Protein AF-A0A6G4W6E7-F1 (afdb_monomer)

Mean predicted aligned error: 15.55 Å

Sequence (142 aa):
MSTGSALPKTAASAEPASAKPSLLWTICAVIGVFALIGQFTGNDKKAAPSASVSVLDQAAAVFQGSYTREQIKRALDEVMALHGVPRIESEYDRWTNVLVAMRQDGGGTEMEILRCIKAMGTTAPFPTSAGLCATGRKVSVR

Organism: NCBI:txid475069

pLDDT: mean 76.6, std 20.45, range [40.12, 98.12]

Structure (mmCIF, N/CA/C/O backbone):
data_AF-A0A6G4W6E7-F1
#
_entry.id   AF-A0A6G4W6E7-F1
#
loop_
_atom_site.group_PDB
_atom_site.id
_atom_site.type_symbol
_atom_site.label_atom_id
_atom_site.label_alt_id
_atom_site.label_comp_id
_atom_site.label_asym_id
_atom_site.label_entity_id
_atom_site.label_seq_id
_atom_site.pdbx_PDB_ins_code
_atom_site.Cartn_x
_atom_site.Cartn_y
_atom_site.Cartn_z
_atom_site.occupancy
_atom_site.B_iso_or_equiv
_atom_site.auth_seq_id
_atom_site.auth_comp_id
_atom_site.auth_asym_id
_atom_site.auth_atom_id
_atom_site.pdbx_PDB_model_num
ATOM 1 N N . MET A 1 1 ? 45.844 -18.424 27.840 1.00 50.25 1 MET A N 1
ATOM 2 C CA . MET A 1 1 ? 44.846 -19.427 28.270 1.00 50.25 1 MET A CA 1
ATOM 3 C C . MET A 1 1 ? 43.720 -19.381 27.256 1.00 50.25 1 MET A C 1
ATOM 5 O O . MET A 1 1 ? 43.085 -18.348 27.124 1.00 50.25 1 MET A O 1
ATOM 9 N N . SER A 1 2 ? 43.619 -20.424 26.434 1.00 47.09 2 SER A N 1
ATOM 10 C CA . SER A 1 2 ? 42.799 -20.472 25.222 1.00 47.09 2 SER A CA 1
ATOM 11 C C . SER A 1 2 ? 41.623 -21.407 25.481 1.00 47.09 2 SER A C 1
ATOM 13 O O . SER A 1 2 ? 41.839 -22.594 25.715 1.00 47.09 2 SER A O 1
ATOM 15 N N . THR A 1 3 ? 40.399 -20.887 25.505 1.00 61.94 3 THR A N 1
ATOM 16 C CA . THR A 1 3 ? 39.181 -21.698 25.630 1.00 61.94 3 THR A CA 1
ATOM 17 C C . THR A 1 3 ? 38.521 -21.806 24.264 1.00 61.94 3 THR A C 1
ATOM 19 O O . THR A 1 3 ? 37.854 -20.880 23.805 1.00 61.94 3 THR A O 1
ATOM 22 N N . GLY A 1 4 ? 38.753 -22.942 23.604 1.00 54.69 4 GLY A N 1
ATOM 23 C CA . GLY A 1 4 ? 38.061 -23.342 22.385 1.00 54.69 4 GLY A CA 1
ATOM 24 C C . GLY A 1 4 ? 36.613 -23.722 22.684 1.00 54.69 4 GLY A C 1
ATOM 25 O O . GLY A 1 4 ? 36.351 -24.516 23.584 1.00 54.69 4 GLY A O 1
ATOM 26 N N . SER A 1 5 ? 35.678 -23.155 21.924 1.00 65.62 5 SER A N 1
ATOM 27 C CA . SER A 1 5 ? 34.275 -23.571 21.927 1.00 65.62 5 SER A CA 1
ATOM 28 C C . SER A 1 5 ? 34.019 -24.482 20.734 1.00 65.62 5 SER A C 1
ATOM 30 O O . SER A 1 5 ? 34.291 -24.127 19.588 1.00 65.62 5 SER A O 1
ATOM 32 N N . ALA A 1 6 ? 33.550 -25.685 21.047 1.00 59.06 6 ALA A N 1
ATOM 33 C CA . ALA A 1 6 ? 33.267 -26.762 20.118 1.00 59.06 6 ALA A CA 1
ATOM 34 C C . ALA A 1 6 ? 32.022 -26.467 19.263 1.00 59.06 6 ALA A C 1
ATOM 36 O O . ALA A 1 6 ? 30.972 -26.081 19.773 1.00 59.06 6 ALA A O 1
ATOM 37 N N . LEU A 1 7 ? 32.151 -26.703 17.958 1.00 60.75 7 LEU A N 1
ATOM 38 C CA . LEU A 1 7 ? 31.055 -26.780 16.993 1.00 60.75 7 LEU A CA 1
ATOM 39 C C . LEU A 1 7 ? 30.226 -28.059 17.218 1.00 60.75 7 LEU A C 1
ATOM 41 O O . LEU A 1 7 ? 30.813 -29.145 17.237 1.00 60.75 7 LEU A O 1
ATOM 45 N N . PRO A 1 8 ? 28.885 -27.992 17.294 1.00 68.00 8 PRO A N 1
ATOM 46 C CA . PRO A 1 8 ? 28.053 -29.175 17.136 1.00 68.00 8 PRO A CA 1
ATOM 47 C C . PRO A 1 8 ? 27.930 -29.574 15.657 1.00 68.00 8 PRO A C 1
ATOM 49 O O . PRO A 1 8 ? 27.637 -28.775 14.768 1.00 68.00 8 PRO A O 1
ATOM 52 N N . LYS A 1 9 ? 28.182 -30.862 15.437 1.00 60.00 9 LYS A N 1
ATOM 53 C CA . LYS A 1 9 ? 28.196 -31.611 14.183 1.00 60.00 9 LYS A CA 1
ATOM 54 C C . LYS A 1 9 ? 26.780 -32.131 13.870 1.00 60.00 9 LYS A C 1
ATOM 56 O O . LYS A 1 9 ? 26.192 -32.788 14.716 1.00 60.00 9 LYS A O 1
ATOM 61 N N . THR A 1 10 ? 26.298 -31.857 12.653 1.00 53.91 10 THR A N 1
ATOM 62 C CA . THR A 1 10 ? 25.279 -32.585 11.849 1.00 53.91 10 THR A CA 1
ATOM 63 C C . THR A 1 10 ? 23.990 -33.112 12.499 1.00 53.91 10 THR A C 1
ATOM 65 O O . THR A 1 10 ? 24.027 -34.047 13.292 1.00 53.91 10 THR A O 1
ATOM 68 N N . ALA A 1 11 ? 22.852 -32.732 11.912 1.00 54.91 11 ALA A N 1
ATOM 69 C CA . ALA A 1 11 ? 21.799 -33.692 11.575 1.00 54.91 11 ALA A CA 1
ATOM 70 C C . ALA A 1 11 ? 21.139 -33.284 10.249 1.00 54.91 11 ALA A C 1
ATOM 72 O O . ALA A 1 11 ? 20.469 -32.260 10.151 1.00 54.91 11 ALA A O 1
ATOM 73 N N . ALA A 1 12 ? 21.418 -34.081 9.221 1.00 53.41 12 ALA A N 1
ATOM 74 C CA . ALA A 1 12 ? 20.701 -34.117 7.958 1.00 53.41 12 ALA A CA 1
ATOM 75 C C . ALA A 1 12 ? 19.434 -34.986 8.095 1.00 53.41 12 ALA A C 1
ATOM 77 O O . ALA A 1 12 ? 19.316 -35.761 9.042 1.00 53.41 12 ALA A O 1
ATOM 78 N N . SER A 1 13 ? 18.576 -34.907 7.077 1.00 47.47 13 SER A N 1
ATOM 79 C CA . SER A 1 13 ? 17.432 -35.783 6.772 1.00 47.47 13 SER A CA 1
ATOM 80 C C . SER A 1 13 ? 16.123 -35.561 7.526 1.00 47.47 13 SER A C 1
ATOM 82 O O . SER A 1 13 ? 15.943 -36.018 8.649 1.00 47.47 13 SER A O 1
ATOM 84 N N . ALA A 1 14 ? 15.147 -35.026 6.787 1.00 49.59 14 ALA A N 1
ATOM 85 C CA . ALA A 1 14 ? 13.872 -35.712 6.567 1.00 49.59 14 ALA A CA 1
ATOM 86 C C . ALA A 1 14 ? 13.188 -35.140 5.309 1.00 49.59 14 ALA A C 1
ATOM 88 O O . ALA A 1 14 ? 12.451 -34.161 5.374 1.00 49.59 14 ALA A O 1
ATOM 89 N N . GLU A 1 15 ? 13.447 -35.758 4.156 1.00 51.97 15 GLU A N 1
ATOM 90 C CA . GLU A 1 15 ? 12.536 -35.729 3.006 1.00 51.97 15 GLU A CA 1
ATOM 91 C C . GLU A 1 15 ? 11.330 -36.631 3.322 1.00 51.97 15 GLU A C 1
ATOM 93 O O . GLU A 1 15 ? 11.529 -37.818 3.600 1.00 51.97 15 GLU A O 1
ATOM 98 N N . PRO A 1 16 ? 10.079 -36.144 3.263 1.00 60.00 16 PRO A N 1
ATOM 99 C CA . PRO A 1 16 ? 8.930 -37.021 3.130 1.00 60.00 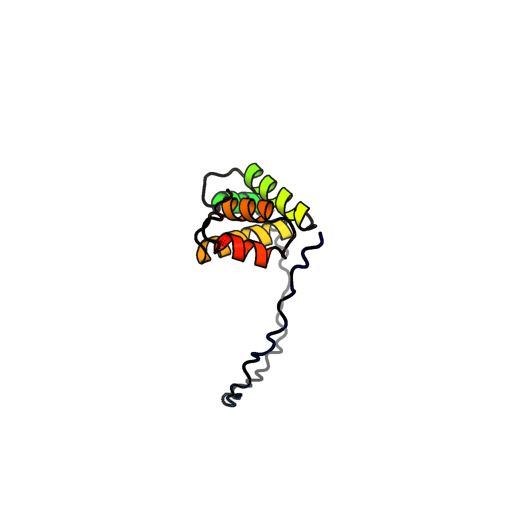16 PRO A CA 1
ATOM 100 C C . PRO A 1 16 ? 8.758 -37.412 1.659 1.00 60.00 16 PRO A C 1
ATOM 102 O O . PRO A 1 16 ? 8.300 -36.639 0.818 1.00 60.00 16 PRO A O 1
ATOM 105 N N . ALA A 1 17 ? 9.129 -38.655 1.373 1.00 51.91 17 ALA A N 1
ATOM 106 C CA . ALA A 1 17 ? 8.796 -39.347 0.147 1.00 51.91 17 ALA A CA 1
ATOM 107 C C . ALA A 1 17 ? 7.273 -39.534 -0.002 1.00 51.91 17 ALA A C 1
ATOM 109 O O . ALA A 1 17 ? 6.591 -39.962 0.924 1.00 51.91 17 ALA A O 1
ATOM 110 N N . SER A 1 18 ? 6.805 -39.344 -1.236 1.00 56.38 18 SER A N 1
ATOM 111 C CA . SER A 1 18 ? 5.844 -40.229 -1.905 1.00 56.38 18 SER A CA 1
ATOM 112 C C . SER A 1 18 ? 4.445 -40.380 -1.283 1.00 56.38 18 SER A C 1
ATOM 114 O O . SER A 1 18 ? 4.180 -41.268 -0.474 1.00 56.38 18 SER A O 1
ATOM 116 N N . ALA A 1 19 ? 3.491 -39.609 -1.811 1.00 47.31 19 ALA A N 1
ATOM 117 C CA . ALA A 1 19 ? 2.087 -40.008 -1.851 1.00 47.31 19 ALA A CA 1
ATOM 118 C C . ALA A 1 19 ? 1.579 -39.943 -3.301 1.00 47.31 19 ALA A C 1
ATOM 120 O O . ALA A 1 19 ? 1.875 -39.022 -4.056 1.00 47.31 19 ALA A O 1
ATOM 121 N N . LYS A 1 20 ? 0.890 -41.014 -3.683 1.00 51.47 20 LYS A N 1
ATOM 122 C CA . LYS A 1 20 ? 0.649 -41.513 -5.040 1.00 51.47 20 LYS A CA 1
ATOM 123 C C . LYS A 1 20 ? -0.234 -40.602 -5.916 1.00 51.47 20 LYS A C 1
ATOM 125 O O . LYS A 1 20 ? -1.132 -39.947 -5.393 1.00 51.47 20 LYS A O 1
ATOM 130 N N . PRO A 1 21 ? -0.063 -40.652 -7.252 1.00 49.59 21 PRO A N 1
ATOM 131 C CA . PRO A 1 21 ? -0.956 -40.012 -8.212 1.00 49.59 21 PRO A CA 1
ATOM 132 C C . PRO A 1 21 ? -2.268 -40.803 -8.341 1.00 49.59 21 PRO A C 1
ATOM 134 O O . PRO A 1 21 ? -2.282 -41.926 -8.846 1.00 49.59 21 PRO A O 1
ATOM 137 N N . SER A 1 22 ? -3.382 -40.217 -7.898 1.00 49.16 22 SER A N 1
ATOM 138 C CA . SER A 1 22 ? -4.723 -40.744 -8.174 1.00 49.16 22 SER A CA 1
ATOM 139 C C . SER A 1 22 ? -5.172 -40.312 -9.565 1.00 49.16 22 SER A C 1
ATOM 141 O O . SER A 1 22 ? -5.681 -39.219 -9.792 1.00 49.16 22 SER A O 1
ATOM 143 N N . LEU A 1 23 ? -4.929 -41.227 -10.491 1.00 54.06 23 LEU A N 1
ATOM 144 C CA . LEU A 1 23 ? -5.427 -41.304 -11.852 1.00 54.06 23 LEU A CA 1
ATOM 145 C C . LEU A 1 23 ? -6.923 -41.653 -11.795 1.00 54.06 23 LEU A C 1
ATOM 147 O O . LEU A 1 23 ? -7.266 -42.813 -11.609 1.00 54.06 23 LEU A O 1
ATOM 151 N N . LEU A 1 24 ? -7.809 -40.663 -11.888 1.00 52.00 24 LEU A N 1
ATOM 152 C CA . LEU A 1 24 ? -9.231 -40.829 -12.219 1.00 52.00 24 LEU A CA 1
ATOM 153 C C . LEU A 1 24 ? -9.799 -39.433 -12.515 1.00 52.00 24 LEU A C 1
ATOM 155 O O . LEU A 1 24 ? -9.530 -38.502 -11.765 1.00 52.00 24 LEU A O 1
ATOM 159 N N . TRP A 1 25 ? -10.606 -39.324 -13.574 1.00 40.81 25 TRP A N 1
ATOM 160 C CA . TRP A 1 25 ? -11.250 -38.110 -14.117 1.00 40.81 25 TRP A CA 1
ATOM 161 C C . TRP A 1 25 ? -10.482 -37.350 -15.211 1.00 40.81 25 TRP A C 1
ATOM 163 O O . TRP A 1 25 ? -10.553 -36.135 -15.353 1.00 40.81 25 TRP A O 1
ATOM 173 N N . THR A 1 26 ? -9.871 -38.111 -16.118 1.00 54.19 26 THR A N 1
ATOM 174 C CA . THR A 1 26 ? -10.133 -37.887 -17.546 1.00 54.19 26 THR A CA 1
ATOM 175 C C . THR A 1 26 ? -11.632 -38.098 -17.784 1.00 54.19 26 THR A C 1
ATOM 177 O O . THR A 1 26 ? -12.078 -39.220 -17.597 1.00 54.19 26 THR A O 1
ATOM 180 N N . ILE A 1 27 ? -12.395 -37.050 -18.122 1.00 52.44 27 ILE A N 1
ATOM 181 C CA . ILE A 1 27 ? -13.616 -37.030 -18.963 1.00 52.44 27 ILE A CA 1
ATOM 182 C C . ILE A 1 27 ? -14.083 -35.560 -19.062 1.00 52.44 27 ILE A C 1
ATOM 184 O O . ILE A 1 27 ? -14.015 -34.817 -18.089 1.00 52.44 27 ILE A O 1
ATOM 188 N N . CYS A 1 28 ? -14.567 -35.187 -20.252 1.00 40.12 28 CYS A N 1
ATOM 189 C CA . CYS A 1 28 ? -15.027 -33.863 -20.708 1.00 40.12 28 CYS A CA 1
ATOM 190 C C . CYS A 1 28 ? -13.979 -32.988 -21.411 1.00 40.12 28 CYS A C 1
ATOM 192 O O . CYS A 1 28 ? -13.919 -31.772 -21.250 1.00 40.12 28 CYS A O 1
ATOM 194 N N . ALA A 1 29 ? -13.268 -33.611 -22.352 1.00 47.84 29 ALA A N 1
ATOM 195 C CA . ALA A 1 29 ? -13.166 -32.996 -23.667 1.00 47.84 29 ALA A CA 1
ATOM 196 C C . ALA A 1 29 ? -14.591 -32.778 -24.221 1.00 47.84 29 ALA A C 1
ATOM 198 O O . ALA A 1 29 ? -15.240 -33.725 -24.660 1.00 47.84 29 ALA A O 1
ATOM 199 N N . VAL A 1 30 ? -15.081 -31.538 -24.189 1.00 49.59 30 VAL A N 1
ATOM 200 C CA . VAL A 1 30 ? -16.113 -31.064 -25.119 1.00 49.59 30 VAL A CA 1
ATOM 201 C C . VAL A 1 30 ? -15.443 -30.026 -26.000 1.00 49.59 30 VAL A C 1
ATOM 203 O O . VAL A 1 30 ? -15.405 -28.832 -25.717 1.00 49.59 30 VAL A O 1
ATOM 206 N N . ILE A 1 31 ? -14.858 -30.543 -27.074 1.00 53.22 31 ILE A N 1
ATOM 207 C CA . ILE A 1 31 ? -14.545 -29.792 -28.280 1.00 53.22 31 ILE A CA 1
ATOM 208 C C . ILE A 1 31 ? -15.904 -29.402 -28.870 1.00 53.22 31 ILE A C 1
ATOM 210 O O . ILE A 1 31 ? -16.570 -30.205 -29.517 1.00 53.22 31 ILE A O 1
ATOM 214 N N . GLY A 1 32 ? -16.345 -28.187 -28.555 1.00 42.19 32 GLY A N 1
ATOM 215 C CA . GLY A 1 32 ? -17.549 -27.562 -29.082 1.00 42.19 32 GLY A CA 1
ATOM 216 C C . GLY A 1 32 ? -17.164 -26.335 -29.892 1.00 42.19 32 GLY A C 1
ATOM 217 O O . GLY A 1 32 ? -16.929 -25.263 -29.348 1.00 42.19 32 GLY A O 1
ATOM 218 N N . VAL A 1 33 ? -17.073 -26.535 -31.200 1.00 53.88 33 VAL A N 1
ATOM 219 C CA . VAL A 1 33 ? -16.976 -25.526 -32.253 1.00 53.88 33 VAL A CA 1
ATOM 220 C C . VAL A 1 33 ? -17.922 -24.347 -31.982 1.00 53.88 33 VAL A C 1
ATOM 222 O O . VAL A 1 33 ? -19.131 -24.487 -32.108 1.00 53.88 33 VAL A O 1
ATOM 225 N N . PHE A 1 34 ? -17.373 -23.168 -31.686 1.00 43.06 34 PHE A N 1
ATOM 226 C CA . PHE A 1 34 ? -18.027 -21.888 -31.979 1.00 43.06 34 PHE A CA 1
ATOM 227 C C . PHE A 1 34 ? -17.013 -20.934 -32.617 1.00 43.06 34 PHE A C 1
ATOM 229 O O . PHE A 1 34 ? -16.684 -19.861 -32.122 1.00 43.06 34 PHE A O 1
ATOM 236 N N . ALA A 1 35 ? -16.515 -21.358 -33.778 1.00 53.09 35 ALA A N 1
ATOM 237 C CA . ALA A 1 35 ? -16.219 -20.417 -34.840 1.00 53.09 35 ALA A CA 1
ATOM 238 C C . ALA A 1 35 ? -17.560 -19.841 -35.324 1.00 53.09 35 ALA A C 1
ATOM 240 O O . ALA A 1 35 ? -18.201 -20.403 -36.208 1.00 53.09 35 ALA A O 1
ATOM 241 N N . LEU A 1 36 ? -18.000 -18.733 -34.727 1.00 50.25 36 LEU A N 1
ATOM 242 C CA . LEU A 1 36 ? -18.940 -17.830 -35.378 1.00 50.25 36 LEU A CA 1
ATOM 243 C C . LEU A 1 36 ? -18.461 -16.393 -35.188 1.00 50.25 36 LEU A C 1
ATOM 245 O O . LEU A 1 36 ? -18.588 -15.775 -34.135 1.00 50.25 36 LEU A O 1
ATOM 249 N N . ILE A 1 37 ? -17.873 -15.907 -36.270 1.00 59.91 37 ILE A N 1
ATOM 250 C CA . ILE A 1 37 ? -17.622 -14.512 -36.596 1.00 59.91 37 ILE A CA 1
ATOM 251 C C . ILE A 1 37 ? -18.937 -13.743 -36.406 1.00 59.91 37 ILE A C 1
ATOM 253 O O . ILE A 1 37 ? -19.918 -14.014 -37.094 1.00 59.91 37 ILE A O 1
ATOM 257 N N . 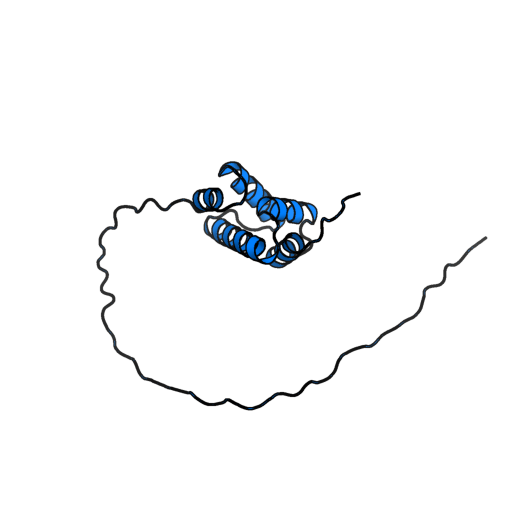GLY A 1 38 ? -18.964 -12.803 -35.461 1.00 45.28 38 GLY A N 1
ATOM 258 C CA . GLY A 1 38 ? -20.179 -12.072 -35.107 1.00 45.28 38 GLY A CA 1
ATOM 259 C C . GLY A 1 38 ? -19.893 -10.722 -34.459 1.00 45.28 38 GLY A C 1
ATOM 260 O O . GLY A 1 38 ? -20.112 -10.551 -33.271 1.00 45.28 38 GLY A O 1
ATOM 261 N N . GLN A 1 39 ? -19.398 -9.780 -35.266 1.00 55.28 39 GLN A N 1
ATOM 262 C CA . GLN A 1 39 ? -19.630 -8.333 -35.138 1.00 55.28 39 GLN A CA 1
ATOM 263 C C . GLN A 1 39 ? -19.354 -7.681 -33.768 1.00 55.28 39 GLN A C 1
ATOM 265 O O . GLN A 1 39 ? -20.267 -7.225 -33.087 1.00 55.28 39 GLN A O 1
ATOM 270 N N . PHE A 1 40 ? -18.078 -7.466 -33.438 1.00 48.84 40 PHE A N 1
ATOM 271 C CA . PHE A 1 40 ? -17.707 -6.345 -32.565 1.00 48.84 40 PHE A CA 1
ATOM 272 C C . PHE A 1 40 ? -17.508 -5.088 -33.428 1.00 48.84 40 PHE A C 1
ATOM 274 O O . PHE A 1 40 ? -16.413 -4.546 -33.547 1.00 48.84 40 PHE A O 1
ATOM 281 N N . THR A 1 41 ? -18.561 -4.656 -34.129 1.00 53.12 41 THR A N 1
ATOM 282 C CA . THR A 1 41 ? -18.576 -3.321 -34.735 1.00 53.12 41 THR A CA 1
ATOM 283 C C . THR A 1 41 ? -18.653 -2.313 -33.604 1.00 53.12 41 THR A C 1
ATOM 285 O O . THR A 1 41 ? -19.666 -2.225 -32.906 1.00 53.12 41 THR A O 1
ATOM 288 N N . GLY A 1 42 ? -17.546 -1.595 -33.420 1.00 53.03 42 GLY A N 1
ATOM 289 C CA . GLY A 1 42 ? -17.429 -0.466 -32.518 1.00 53.03 42 GLY A CA 1
ATOM 290 C C . GLY A 1 42 ? -18.558 0.522 -32.761 1.00 53.03 42 GLY A C 1
ATOM 291 O O . GLY A 1 42 ? -18.593 1.232 -33.760 1.00 53.03 42 GLY A O 1
ATOM 292 N N . ASN A 1 43 ? -19.490 0.570 -31.816 1.00 48.75 43 ASN A N 1
ATOM 293 C CA . ASN A 1 43 ? -20.176 1.812 -31.543 1.00 48.75 43 ASN A CA 1
ATOM 294 C C . ASN A 1 43 ? -19.200 2.645 -30.719 1.00 48.75 43 ASN A C 1
ATOM 296 O O . ASN A 1 43 ? -19.191 2.553 -29.491 1.00 48.75 43 ASN A O 1
ATOM 300 N N . ASP A 1 44 ? -18.409 3.474 -31.401 1.00 52.47 44 ASP A N 1
ATOM 301 C CA . ASP A 1 44 ? -17.775 4.663 -30.837 1.00 52.47 44 ASP A CA 1
ATOM 302 C C . ASP A 1 44 ? -18.872 5.653 -30.417 1.00 52.47 44 ASP A C 1
ATOM 304 O O . ASP A 1 44 ? -18.983 6.782 -30.902 1.00 52.47 44 ASP A O 1
ATOM 308 N N . LYS A 1 45 ? -19.726 5.244 -29.472 1.00 51.19 45 LYS A N 1
ATOM 309 C CA . LYS A 1 45 ? -20.334 6.211 -28.579 1.00 51.19 45 LYS A CA 1
ATOM 310 C C . LYS A 1 45 ? -19.149 6.791 -27.848 1.00 51.19 45 LYS A C 1
ATOM 312 O O . LYS A 1 45 ? -18.595 6.142 -26.968 1.00 51.19 45 LYS A O 1
ATOM 317 N N . LYS A 1 46 ? -18.750 7.984 -28.288 1.00 51.47 46 LYS A N 1
ATOM 318 C CA . LYS A 1 46 ? -17.927 8.950 -27.575 1.00 51.47 46 LYS A CA 1
ATOM 319 C C . LYS A 1 46 ? -18.514 9.054 -26.171 1.00 51.47 46 LYS A C 1
ATOM 321 O O . LYS A 1 46 ? -19.401 9.867 -25.918 1.00 51.47 46 LYS A O 1
ATOM 326 N N . ALA A 1 47 ? -18.132 8.109 -25.315 1.00 56.97 47 ALA A N 1
ATOM 327 C CA . ALA A 1 47 ? -18.590 8.036 -23.955 1.00 56.97 47 ALA A CA 1
ATOM 328 C C . ALA A 1 47 ? -18.138 9.363 -23.372 1.00 56.97 47 ALA A C 1
ATOM 330 O O . ALA A 1 47 ? -16.956 9.710 -23.457 1.00 56.97 47 ALA A O 1
ATOM 331 N N . ALA A 1 48 ? -19.099 10.151 -22.886 1.00 54.88 48 ALA A N 1
ATOM 332 C CA . ALA A 1 48 ? -18.776 11.272 -22.024 1.00 54.88 48 ALA A CA 1
ATOM 333 C C . ALA A 1 48 ? -17.719 10.764 -21.038 1.00 54.88 48 ALA A C 1
ATOM 335 O O . ALA A 1 48 ? -17.896 9.634 -20.574 1.00 54.88 48 ALA A O 1
ATOM 336 N N . PRO A 1 49 ? -16.618 11.501 -20.796 1.00 50.69 49 PRO A N 1
ATOM 337 C CA . PRO A 1 49 ? -15.547 11.030 -19.933 1.00 50.69 49 PRO A CA 1
ATOM 338 C C . PRO A 1 49 ? -16.182 10.655 -18.600 1.00 50.69 49 PRO A C 1
ATOM 340 O O . PRO A 1 49 ? -16.548 11.520 -17.806 1.00 50.69 49 PRO A O 1
ATOM 343 N N . SER A 1 50 ? -16.416 9.359 -18.406 1.00 55.56 50 SER A N 1
ATOM 344 C CA . SER A 1 50 ? -16.898 8.807 -17.161 1.00 55.56 50 SER A CA 1
ATOM 345 C C . SER A 1 50 ? -15.772 9.123 -16.213 1.00 55.56 50 SER A C 1
ATOM 347 O O . SER A 1 50 ? -14.685 8.574 -16.387 1.00 55.56 50 SER A O 1
ATOM 349 N N . ALA A 1 51 ? -15.997 10.107 -15.340 1.00 64.06 51 ALA A N 1
ATOM 350 C CA . ALA A 1 51 ? -15.020 10.567 -14.376 1.00 64.06 51 ALA A CA 1
ATOM 351 C C . ALA A 1 51 ? -14.526 9.331 -13.625 1.00 64.06 51 ALA A C 1
ATOM 353 O O . ALA A 1 51 ? -15.234 8.776 -12.787 1.00 64.06 51 ALA A O 1
ATOM 354 N N . SER A 1 52 ? -13.367 8.821 -14.036 1.00 74.38 52 SER A N 1
ATOM 355 C CA . SER A 1 52 ? -12.804 7.602 -13.488 1.00 74.38 52 SER A CA 1
ATOM 356 C C . SER A 1 52 ? -12.402 7.953 -12.071 1.00 74.38 52 SER A C 1
ATOM 358 O O . SER A 1 52 ? -11.477 8.742 -11.872 1.00 74.38 52 SER A O 1
ATOM 360 N N . VAL A 1 53 ? -13.153 7.445 -11.098 1.00 85.31 53 VAL A N 1
ATOM 361 C CA . VAL A 1 53 ? -12.834 7.622 -9.682 1.00 85.31 53 VAL A CA 1
ATOM 362 C C . VAL A 1 53 ? -11.411 7.108 -9.480 1.00 85.31 53 VAL A C 1
ATOM 364 O O . VAL A 1 53 ? -11.136 5.957 -9.828 1.00 85.31 53 VAL A O 1
ATOM 367 N N . SER A 1 54 ? -10.509 7.956 -8.973 1.00 92.62 54 SER A N 1
ATOM 368 C CA . SER A 1 54 ? -9.103 7.580 -8.784 1.00 92.62 54 SER A CA 1
ATOM 369 C C . SER A 1 54 ? -9.023 6.358 -7.879 1.00 92.62 54 SER A C 1
ATOM 371 O O . SER A 1 54 ? -9.771 6.254 -6.905 1.00 92.62 54 SER A O 1
ATOM 373 N N . VAL A 1 55 ? -8.091 5.451 -8.158 1.00 95.06 55 VAL A N 1
ATOM 374 C CA . VAL A 1 55 ? -7.877 4.250 -7.341 1.00 95.06 55 VAL A CA 1
ATOM 375 C C . VAL A 1 55 ? -7.639 4.620 -5.876 1.00 95.06 55 V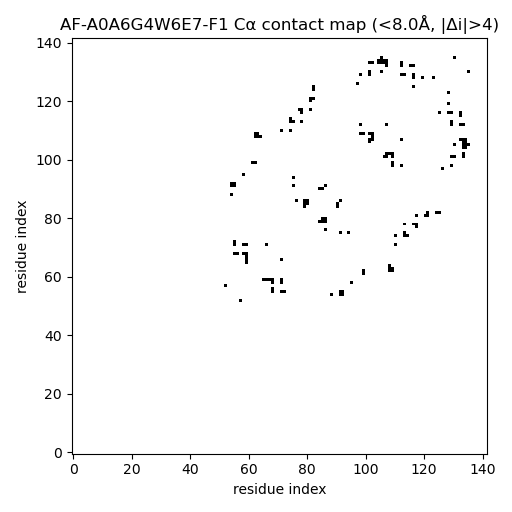AL A C 1
ATOM 377 O O . VAL A 1 55 ? -8.153 3.974 -4.970 1.00 95.06 55 VAL A O 1
ATOM 380 N N . LEU A 1 56 ? -6.913 5.713 -5.631 1.00 95.44 56 LEU A N 1
ATOM 381 C CA . LEU A 1 56 ? -6.644 6.202 -4.280 1.00 95.44 56 LEU A CA 1
ATOM 382 C C . LEU A 1 56 ? -7.902 6.724 -3.569 1.00 95.44 56 LEU A C 1
ATOM 384 O O . LEU A 1 56 ? -7.987 6.615 -2.348 1.00 95.44 56 LEU A O 1
ATOM 388 N N . ASP A 1 57 ? -8.874 7.263 -4.311 1.00 95.88 57 ASP A N 1
ATOM 389 C CA . ASP A 1 57 ? -10.159 7.691 -3.742 1.00 95.88 57 ASP A CA 1
ATOM 390 C C . ASP A 1 57 ? -11.011 6.470 -3.371 1.00 95.88 57 ASP A C 1
ATOM 392 O O . ASP A 1 57 ? -11.639 6.443 -2.313 1.00 95.88 57 ASP A O 1
ATOM 396 N N . GLN A 1 58 ? -10.977 5.421 -4.201 1.00 95.38 58 GLN A N 1
ATOM 397 C CA . GLN A 1 58 ? -11.622 4.142 -3.892 1.00 95.38 58 GLN A CA 1
ATOM 398 C C . GLN A 1 58 ? -10.973 3.484 -2.668 1.00 95.38 58 GLN A C 1
ATOM 400 O O . GLN A 1 58 ? -11.671 3.031 -1.763 1.00 95.38 58 GLN A O 1
ATOM 405 N N . ALA A 1 59 ? -9.641 3.496 -2.588 1.00 95.56 59 ALA A N 1
ATOM 406 C CA . ALA A 1 59 ? -8.907 2.982 -1.439 1.00 95.56 59 ALA A CA 1
ATOM 407 C C . ALA A 1 59 ? -9.269 3.732 -0.149 1.00 95.56 59 ALA A C 1
ATOM 409 O O . ALA A 1 59 ? -9.518 3.091 0.866 1.00 95.56 59 ALA A O 1
ATOM 410 N N . ALA A 1 60 ? -9.383 5.064 -0.191 1.00 96.50 60 ALA A N 1
ATOM 411 C CA . ALA A 1 60 ? -9.811 5.865 0.959 1.00 96.50 60 ALA A CA 1
ATOM 412 C C . ALA A 1 60 ? -11.224 5.516 1.452 1.00 96.50 60 ALA A C 1
ATOM 414 O O . ALA A 1 60 ? -11.494 5.615 2.646 1.00 96.50 60 ALA A O 1
ATOM 415 N N . ALA A 1 61 ? -12.113 5.075 0.558 1.00 95.62 61 ALA A N 1
ATOM 416 C CA . ALA A 1 61 ? -13.456 4.634 0.923 1.00 95.62 61 ALA A CA 1
ATOM 417 C C . ALA A 1 61 ? -13.496 3.212 1.517 1.00 95.62 61 ALA A C 1
ATOM 419 O O . ALA A 1 61 ? -14.400 2.904 2.293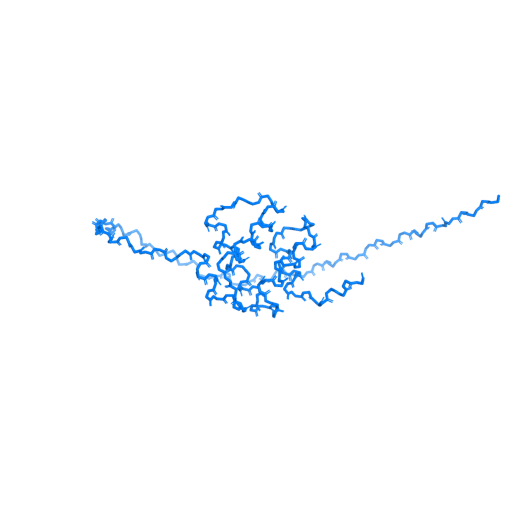 1.00 95.62 61 ALA A O 1
ATOM 420 N N . VAL A 1 62 ? -12.553 2.340 1.141 1.00 95.75 62 VAL A N 1
ATOM 421 C CA . VAL A 1 62 ? -12.563 0.908 1.506 1.00 95.75 62 VAL A CA 1
ATOM 422 C C . VAL A 1 62 ? -11.631 0.584 2.677 1.00 95.75 62 VAL A C 1
ATOM 424 O O . VAL A 1 62 ? -11.887 -0.374 3.411 1.00 95.75 62 VAL A O 1
ATOM 427 N N . PHE A 1 63 ? -10.556 1.354 2.857 1.00 96.19 63 PHE A N 1
ATOM 428 C CA . PHE A 1 63 ? -9.566 1.118 3.905 1.00 96.19 63 PHE A CA 1
ATOM 429 C C . PHE A 1 63 ? -10.176 1.296 5.294 1.00 96.19 63 PHE A C 1
ATOM 431 O O . PHE A 1 63 ? -10.988 2.190 5.544 1.00 96.19 63 PHE A O 1
ATOM 438 N N . GLN A 1 64 ? -9.760 0.443 6.227 1.00 95.00 64 GLN A N 1
ATOM 439 C CA . GLN A 1 64 ? -10.286 0.480 7.580 1.00 95.00 64 GLN A CA 1
ATOM 440 C C . GLN A 1 64 ? -9.598 1.565 8.410 1.00 95.00 64 GLN A C 1
ATOM 442 O O . GLN A 1 64 ? -8.447 1.418 8.805 1.00 95.00 64 GLN A O 1
ATOM 447 N N . GLY A 1 65 ? -10.346 2.613 8.744 1.00 89.81 65 GLY A N 1
ATOM 448 C CA . GLY A 1 65 ? -9.856 3.796 9.451 1.00 89.81 65 GLY A CA 1
ATOM 449 C C . GLY A 1 65 ? -10.011 5.019 8.557 1.00 89.81 65 GLY A C 1
ATOM 450 O O . GLY A 1 65 ? -9.861 4.920 7.346 1.00 89.81 65 GLY A O 1
ATOM 451 N N . SER A 1 66 ? -10.368 6.167 9.129 1.00 93.81 66 SER A N 1
ATOM 452 C CA . SER A 1 66 ? -10.654 7.395 8.372 1.00 93.81 66 SER A CA 1
ATOM 453 C C . SER A 1 66 ? -9.376 8.029 7.803 1.00 93.81 66 SER A C 1
ATOM 455 O O . SER A 1 66 ? -8.949 9.094 8.249 1.00 93.81 66 SER A O 1
ATOM 457 N N . TYR A 1 67 ? -8.730 7.349 6.856 1.00 96.31 67 TYR A N 1
ATOM 458 C CA . TYR A 1 67 ? -7.494 7.784 6.220 1.00 96.31 67 TYR A CA 1
ATOM 459 C 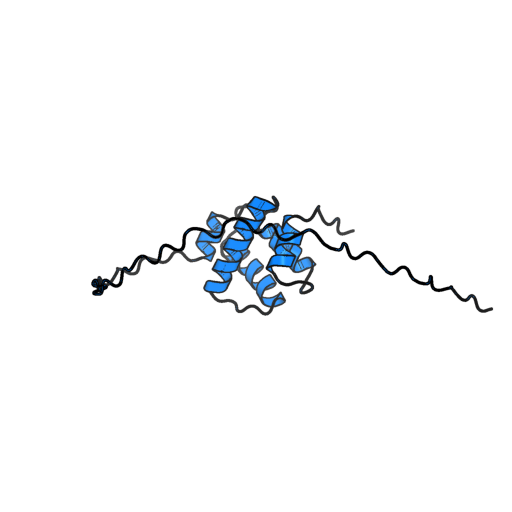C . TYR A 1 67 ? -7.781 8.655 5.006 1.00 96.31 67 TYR A C 1
ATOM 461 O O . TYR A 1 67 ? -8.669 8.369 4.205 1.00 96.31 67 TYR A O 1
ATOM 469 N N . THR A 1 68 ? -6.994 9.716 4.843 1.00 96.81 68 THR A N 1
ATOM 470 C CA . THR A 1 68 ? -7.087 10.548 3.643 1.00 96.81 68 THR A CA 1
ATOM 471 C C . THR A 1 68 ? -6.370 9.886 2.472 1.00 96.81 68 THR A C 1
ATOM 473 O O . THR A 1 68 ? -5.429 9.100 2.640 1.00 96.81 68 THR A O 1
ATOM 476 N N . ARG A 1 69 ? -6.769 10.273 1.261 1.00 96.50 69 ARG A N 1
ATOM 477 C CA . ARG A 1 69 ? -6.121 9.882 0.007 1.00 96.50 69 ARG A CA 1
ATOM 478 C C . ARG A 1 69 ? -4.600 10.081 0.056 1.00 96.50 69 ARG A C 1
ATOM 480 O O . ARG A 1 69 ? -3.837 9.211 -0.354 1.00 96.50 69 ARG A O 1
ATOM 487 N N . GLU A 1 70 ? -4.145 11.208 0.598 1.00 97.19 70 GLU A N 1
ATOM 488 C CA . GLU A 1 70 ? -2.728 11.574 0.699 1.00 97.19 70 GLU A CA 1
ATOM 489 C C . GLU A 1 70 ? -1.971 10.689 1.691 1.00 97.19 70 GLU A C 1
ATOM 491 O O . GLU A 1 70 ? -0.806 10.367 1.454 1.00 97.19 70 GLU A O 1
ATOM 496 N N . GLN A 1 71 ? -2.614 10.283 2.791 1.00 97.62 71 GLN A N 1
ATOM 497 C CA . GLN A 1 71 ? -2.019 9.380 3.777 1.00 97.62 71 GLN A CA 1
ATOM 498 C C . GLN A 1 71 ? -1.807 7.987 3.184 1.00 97.62 71 GLN A C 1
ATOM 500 O O . GLN A 1 71 ? -0.716 7.429 3.315 1.00 97.62 71 GLN A O 1
ATOM 505 N N . ILE A 1 72 ? -2.820 7.462 2.487 1.00 97.44 72 ILE A N 1
ATOM 506 C CA . ILE A 1 72 ? -2.747 6.163 1.805 1.00 97.44 72 ILE A CA 1
ATOM 507 C C . ILE A 1 72 ? -1.675 6.206 0.721 1.00 97.44 72 ILE A C 1
ATOM 509 O O . ILE A 1 72 ? -0.786 5.354 0.695 1.00 97.44 72 ILE A O 1
ATOM 513 N N . LYS A 1 73 ? -1.700 7.240 -0.129 1.00 97.50 73 LYS A N 1
ATOM 514 C CA . LYS A 1 73 ? -0.704 7.418 -1.186 1.00 97.50 73 LYS A CA 1
ATOM 515 C C . LYS A 1 73 ? 0.710 7.461 -0.618 1.00 97.50 73 LYS A C 1
ATOM 517 O O . LYS A 1 73 ? 1.583 6.778 -1.136 1.00 97.50 73 LYS A O 1
ATOM 522 N N . ARG A 1 74 ? 0.945 8.239 0.443 1.00 98.12 74 ARG A N 1
ATOM 523 C CA . ARG A 1 74 ? 2.273 8.358 1.058 1.00 98.12 74 ARG A CA 1
ATOM 524 C C . ARG A 1 74 ? 2.766 7.015 1.597 1.00 98.12 74 ARG A C 1
ATOM 526 O O . ARG A 1 74 ? 3.920 6.671 1.372 1.00 98.12 74 ARG A O 1
ATOM 533 N N . ALA A 1 75 ? 1.908 6.250 2.269 1.00 97.56 75 ALA A N 1
ATOM 534 C CA . ALA A 1 75 ? 2.286 4.937 2.783 1.00 97.56 75 ALA A CA 1
ATOM 535 C C . ALA A 1 75 ? 2.594 3.939 1.655 1.00 97.56 75 ALA A C 1
ATOM 537 O O . ALA A 1 75 ? 3.589 3.221 1.733 1.00 97.56 75 ALA A O 1
ATOM 538 N N . LEU A 1 76 ? 1.794 3.930 0.584 1.00 97.12 76 LEU A N 1
ATOM 539 C CA . LEU A 1 76 ? 2.058 3.106 -0.598 1.00 97.12 76 LEU A CA 1
ATOM 540 C C . LEU A 1 76 ? 3.344 3.530 -1.312 1.00 97.12 76 LEU A C 1
ATOM 542 O O . LEU A 1 76 ? 4.159 2.671 -1.625 1.00 97.12 76 LEU A O 1
ATOM 546 N N . ASP A 1 77 ? 3.567 4.833 -1.504 1.00 97.75 77 ASP A N 1
ATOM 547 C CA . ASP A 1 77 ? 4.780 5.377 -2.125 1.00 97.75 77 ASP A CA 1
ATOM 548 C C . ASP A 1 77 ? 6.045 4.913 -1.398 1.00 97.75 77 ASP A C 1
ATOM 550 O O . ASP A 1 77 ? 7.024 4.544 -2.043 1.00 97.75 77 ASP A O 1
ATOM 554 N N . GLU A 1 78 ? 6.032 4.938 -0.063 1.00 97.06 78 GLU A N 1
ATOM 555 C CA . GLU A 1 78 ? 7.163 4.509 0.759 1.00 97.06 78 GLU A CA 1
ATOM 556 C C . GLU A 1 78 ? 7.458 3.018 0.578 1.00 97.06 78 GLU A C 1
ATOM 558 O O . GLU A 1 78 ? 8.612 2.639 0.382 1.00 97.06 78 GLU A O 1
ATOM 563 N N . VAL A 1 79 ? 6.430 2.166 0.602 1.00 96.31 79 VAL A N 1
ATOM 564 C CA . VAL A 1 79 ? 6.621 0.718 0.455 1.00 96.31 79 VAL A CA 1
ATOM 565 C C . VAL A 1 79 ? 6.967 0.346 -0.993 1.00 96.31 79 VAL A C 1
ATOM 567 O O . VAL A 1 79 ? 7.879 -0.446 -1.216 1.00 96.31 79 VAL A O 1
ATOM 570 N N . MET A 1 80 ? 6.338 0.962 -1.995 1.00 96.06 80 MET A N 1
ATOM 571 C CA . MET A 1 80 ? 6.707 0.775 -3.404 1.00 96.06 80 MET A CA 1
ATOM 572 C C . MET A 1 80 ? 8.152 1.199 -3.667 1.00 96.06 80 MET A C 1
ATOM 574 O O . MET A 1 80 ? 8.881 0.475 -4.343 1.00 96.06 80 MET A O 1
ATOM 578 N N . ALA A 1 81 ? 8.593 2.323 -3.091 1.00 96.12 81 ALA A N 1
ATOM 579 C CA . ALA A 1 81 ? 9.978 2.772 -3.198 1.00 96.12 81 ALA A CA 1
ATOM 580 C C . ALA A 1 81 ? 10.955 1.767 -2.573 1.00 96.12 81 ALA A C 1
ATOM 582 O O . ALA A 1 81 ? 11.996 1.496 -3.169 1.00 96.12 81 ALA A O 1
ATOM 583 N N . LEU A 1 82 ? 10.608 1.172 -1.425 1.00 94.56 82 LEU A N 1
ATOM 584 C CA . LEU A 1 82 ? 11.409 0.106 -0.818 1.00 94.56 82 LEU A CA 1
ATOM 585 C C . LEU A 1 82 ? 11.535 -1.101 -1.755 1.00 94.56 82 LEU A C 1
ATOM 587 O O . LEU A 1 82 ? 12.629 -1.624 -1.928 1.00 94.56 82 LEU A O 1
ATOM 591 N N . HIS A 1 83 ? 10.453 -1.515 -2.412 1.00 93.81 83 HIS A N 1
ATOM 592 C CA . HIS A 1 83 ? 10.459 -2.672 -3.313 1.00 93.81 83 HIS A CA 1
ATOM 593 C C . HIS A 1 83 ? 10.880 -2.362 -4.761 1.00 93.81 83 HIS A C 1
ATOM 595 O O . HIS A 1 83 ? 10.824 -3.254 -5.606 1.00 93.81 83 HIS A O 1
ATOM 601 N N . GLY A 1 84 ? 11.296 -1.129 -5.071 1.00 95.06 84 GLY A N 1
ATOM 602 C CA . GLY A 1 84 ? 11.681 -0.733 -6.430 1.00 95.06 84 GLY A CA 1
ATOM 603 C C . GLY A 1 84 ? 10.529 -0.777 -7.443 1.00 95.06 84 GLY A C 1
ATOM 604 O O . GLY A 1 84 ? 10.768 -0.943 -8.638 1.00 95.06 84 GLY A O 1
ATOM 605 N N . VAL A 1 85 ? 9.284 -0.650 -6.980 1.00 94.44 85 VAL A N 1
ATOM 606 C CA . VAL A 1 85 ? 8.082 -0.687 -7.822 1.00 94.44 85 VAL A CA 1
ATOM 607 C C . VAL A 1 85 ? 7.757 0.719 -8.342 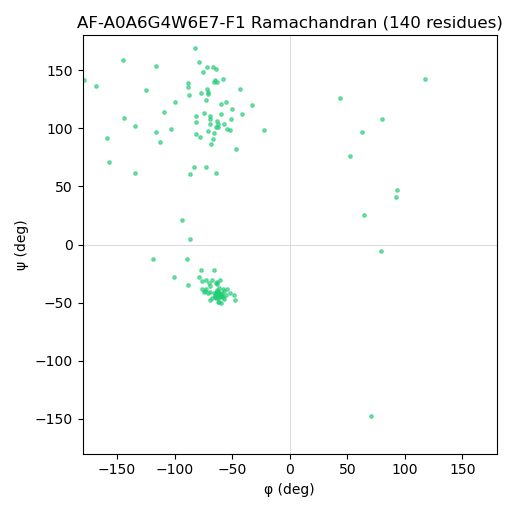1.00 94.44 85 VAL A C 1
ATOM 609 O O . VAL A 1 85 ? 7.820 1.690 -7.579 1.00 94.44 85 VAL A O 1
ATOM 612 N N . PRO A 1 86 ? 7.418 0.873 -9.636 1.00 96.31 86 PRO A N 1
ATOM 613 C CA . PRO A 1 86 ? 7.063 2.171 -10.195 1.00 96.31 86 PRO A CA 1
ATOM 614 C C . PRO A 1 86 ? 5.756 2.711 -9.597 1.00 96.31 86 PRO A C 1
ATOM 616 O O . PRO A 1 86 ? 4.773 1.995 -9.438 1.00 96.31 86 PRO A O 1
ATOM 619 N N . ARG A 1 87 ? 5.722 4.020 -9.323 1.00 96.50 87 ARG A N 1
ATOM 620 C CA . ARG A 1 87 ? 4.565 4.733 -8.750 1.00 96.50 87 ARG A CA 1
ATOM 621 C C . ARG A 1 87 ? 3.544 5.116 -9.828 1.00 96.50 87 ARG A C 1
ATOM 623 O O . ARG A 1 87 ? 3.371 6.298 -10.122 1.00 96.50 87 ARG A O 1
ATOM 630 N N . ILE A 1 88 ? 2.909 4.117 -10.435 1.00 95.94 88 ILE A N 1
ATOM 631 C CA . ILE A 1 88 ? 1.910 4.265 -11.510 1.00 95.94 88 ILE A CA 1
ATOM 632 C C . ILE A 1 88 ? 0.532 3.752 -11.068 1.00 95.94 88 ILE A C 1
ATOM 634 O O . ILE A 1 88 ? 0.458 2.871 -10.217 1.00 95.94 88 ILE A O 1
ATOM 638 N N . GLU A 1 89 ? -0.555 4.279 -11.651 1.00 92.50 89 GLU A N 1
ATOM 639 C CA . GLU A 1 89 ? -1.950 3.987 -11.240 1.00 92.50 89 GLU A CA 1
ATOM 640 C C . GLU A 1 89 ? -2.250 2.480 -11.153 1.00 92.50 89 GLU A C 1
ATOM 642 O O . GLU A 1 89 ? -2.841 2.024 -10.177 1.00 92.50 89 GLU A O 1
ATOM 647 N N . SER A 1 90 ? -1.769 1.690 -12.120 1.00 94.12 90 SER A N 1
ATOM 648 C CA . SER A 1 90 ? -1.965 0.234 -12.145 1.00 94.12 90 SER A CA 1
ATOM 649 C C . SER A 1 90 ? -1.309 -0.492 -10.967 1.00 94.12 90 SER A C 1
ATOM 651 O O . SER A 1 90 ? -1.819 -1.512 -10.511 1.00 94.12 90 SER A O 1
ATOM 653 N N . GLU A 1 91 ? -0.184 0.021 -10.463 1.00 95.62 91 GLU A N 1
ATOM 654 C CA . GLU A 1 91 ? 0.462 -0.541 -9.276 1.00 95.62 91 GLU A CA 1
ATOM 655 C C . GLU A 1 91 ? -0.291 -0.141 -8.009 1.00 95.62 91 GLU A C 1
ATOM 657 O O . GLU A 1 91 ? -0.477 -0.988 -7.141 1.00 95.62 91 GLU A O 1
ATOM 662 N N . TYR A 1 92 ? -0.812 1.087 -7.905 1.00 96.31 92 TYR A N 1
ATOM 663 C CA . TYR A 1 92 ? -1.674 1.431 -6.767 1.00 96.31 92 TYR A CA 1
ATOM 664 C C . TYR A 1 92 ? -2.893 0.513 -6.701 1.00 96.31 92 TYR A C 1
ATOM 666 O O . TYR A 1 92 ? -3.159 -0.011 -5.626 1.00 96.31 92 TYR A O 1
ATOM 674 N N . ASP A 1 93 ? -3.556 0.246 -7.831 1.00 95.94 93 ASP A N 1
ATOM 675 C CA . ASP A 1 93 ? -4.751 -0.612 -7.881 1.00 95.94 93 ASP A CA 1
ATOM 676 C C . ASP A 1 93 ? -4.448 -2.033 -7.416 1.00 95.94 93 ASP A C 1
ATOM 678 O O . ASP A 1 93 ? -5.095 -2.585 -6.521 1.00 95.94 93 ASP A O 1
ATOM 682 N N . ARG A 1 94 ? -3.378 -2.614 -7.963 1.00 94.88 94 ARG A N 1
ATOM 683 C CA . ARG A 1 94 ? -2.929 -3.946 -7.571 1.00 94.88 94 ARG A CA 1
ATOM 684 C C . ARG A 1 94 ? -2.634 -4.020 -6.074 1.00 94.88 94 ARG A C 1
ATOM 686 O O . ARG A 1 94 ? -3.036 -4.978 -5.416 1.00 94.88 94 ARG A O 1
ATOM 693 N N . 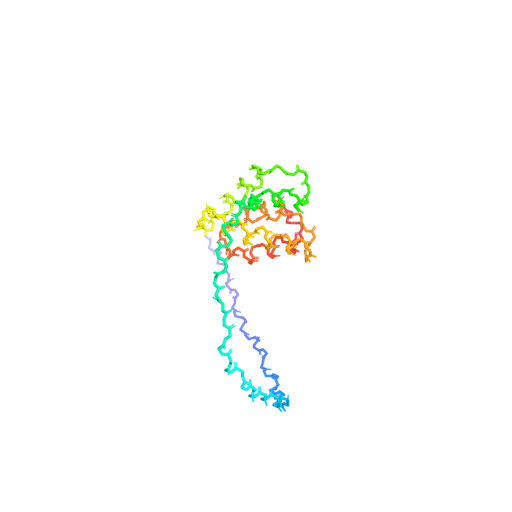TRP A 1 95 ? -1.933 -3.030 -5.533 1.00 94.81 95 TRP A N 1
ATOM 694 C CA . TRP A 1 95 ? -1.530 -3.021 -4.132 1.00 94.81 95 TRP A CA 1
ATOM 695 C C . TRP A 1 95 ? -2.711 -2.797 -3.189 1.00 94.81 95 TRP A C 1
ATOM 697 O O . TRP A 1 95 ? -2.815 -3.498 -2.184 1.00 94.81 95 TRP A O 1
ATOM 707 N N . THR A 1 96 ? -3.627 -1.882 -3.512 1.00 95.56 96 THR A N 1
ATOM 708 C CA . THR A 1 96 ? -4.828 -1.636 -2.703 1.00 95.56 96 THR A CA 1
ATOM 709 C C . THR A 1 96 ? -5.730 -2.863 -2.673 1.00 95.56 96 THR A C 1
ATOM 711 O O . THR A 1 96 ? -6.176 -3.249 -1.595 1.00 95.56 96 THR A O 1
ATOM 714 N N . ASN A 1 97 ? -5.920 -3.543 -3.808 1.00 95.00 97 ASN A N 1
ATOM 715 C CA . ASN A 1 97 ? -6.717 -4.771 -3.875 1.00 95.00 97 ASN A CA 1
ATOM 716 C C . ASN A 1 97 ? -6.098 -5.909 -3.049 1.00 95.00 97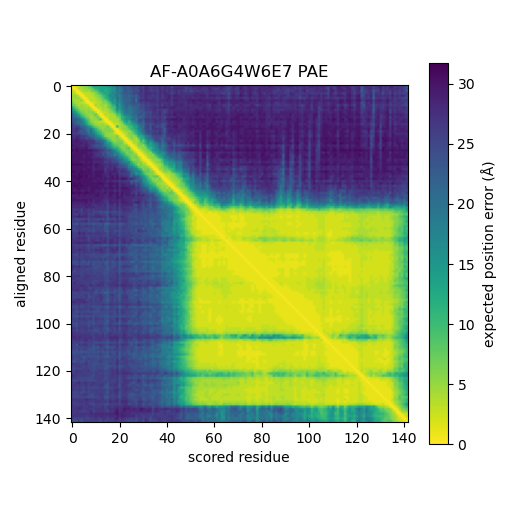 ASN A C 1
ATOM 718 O O . ASN A 1 97 ? -6.809 -6.599 -2.319 1.00 95.00 97 ASN A O 1
ATOM 722 N N . VAL A 1 98 ? -4.769 -6.075 -3.098 1.00 94.50 98 VAL A N 1
ATOM 723 C CA . VAL A 1 98 ? -4.068 -7.067 -2.265 1.00 94.50 98 VAL A CA 1
ATOM 724 C C . VAL A 1 98 ? -4.215 -6.748 -0.778 1.00 94.50 98 VAL A C 1
ATOM 726 O O . VAL A 1 98 ? -4.478 -7.654 0.003 1.00 94.50 98 VAL A O 1
ATOM 729 N N . LEU A 1 99 ? -4.076 -5.485 -0.367 1.00 95.00 99 LEU A N 1
ATOM 730 C CA . LEU A 1 99 ? -4.219 -5.098 1.041 1.00 95.00 99 LEU A CA 1
ATOM 731 C C . LEU A 1 99 ? -5.633 -5.362 1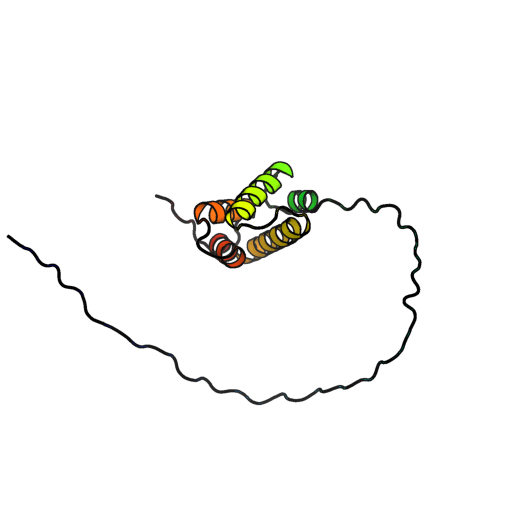.570 1.00 95.00 99 LEU A C 1
ATOM 733 O O . LEU A 1 99 ? -5.781 -5.893 2.669 1.00 95.00 99 LEU A O 1
ATOM 737 N N . VAL A 1 100 ? -6.659 -5.053 0.773 1.00 94.75 100 VAL A N 1
ATOM 738 C CA . VAL A 1 100 ? -8.057 -5.328 1.129 1.00 94.75 100 VAL A CA 1
ATOM 739 C C . VAL A 1 100 ? -8.306 -6.832 1.260 1.00 94.75 100 VAL A C 1
ATOM 741 O O . VAL A 1 100 ? -8.952 -7.252 2.218 1.00 94.75 100 VAL A O 1
ATOM 744 N N . ALA A 1 101 ? -7.764 -7.649 0.352 1.00 93.44 101 ALA A N 1
ATOM 745 C CA . ALA A 1 101 ? -7.848 -9.106 0.454 1.00 93.44 101 ALA A CA 1
ATOM 746 C C . ALA A 1 101 ? -7.136 -9.628 1.717 1.00 93.44 101 ALA A C 1
ATOM 748 O O . ALA A 1 101 ? -7.707 -10.387 2.493 1.00 93.44 101 ALA A O 1
ATOM 749 N N . MET A 1 102 ? -5.925 -9.139 1.996 1.00 91.69 102 MET A N 1
ATOM 750 C CA . MET A 1 102 ? -5.149 -9.535 3.176 1.00 91.69 102 MET A CA 1
ATOM 751 C C . MET A 1 102 ? -5.835 -9.163 4.495 1.00 91.69 102 MET A C 1
ATOM 753 O O . MET A 1 102 ? -5.743 -9.912 5.469 1.00 91.69 102 MET A O 1
ATOM 757 N N . ARG A 1 103 ? -6.555 -8.036 4.541 1.00 92.00 103 ARG A N 1
ATOM 758 C CA . ARG A 1 103 ? -7.388 -7.680 5.698 1.00 92.00 103 ARG A CA 1
ATOM 759 C C . ARG A 1 103 ? -8.480 -8.722 5.942 1.00 92.00 103 ARG A C 1
ATOM 761 O O . ARG A 1 103 ? -8.728 -9.061 7.098 1.00 92.00 103 ARG A O 1
ATOM 768 N N . GLN A 1 104 ? -9.127 -9.214 4.884 1.00 89.75 104 GLN A N 1
ATOM 769 C CA . GLN A 1 104 ? -10.180 -10.232 4.994 1.00 89.75 104 GLN A CA 1
ATOM 770 C C . GLN A 1 104 ? -9.635 -11.561 5.539 1.00 89.75 104 GLN A C 1
ATOM 772 O O . GLN A 1 104 ? -10.332 -12.222 6.306 1.00 89.75 104 GLN A O 1
ATOM 777 N N . ASP A 1 105 ? -8.383 -11.896 5.217 1.00 87.19 105 ASP A N 1
ATOM 778 C CA . ASP A 1 105 ? -7.753 -13.158 5.619 1.00 87.19 105 ASP A CA 1
ATOM 779 C C . ASP A 1 105 ? -7.056 -13.108 6.996 1.00 87.19 105 ASP A C 1
ATOM 781 O O . ASP A 1 105 ? -7.037 -14.108 7.715 1.00 87.19 105 ASP A O 1
ATOM 785 N N . GLY A 1 106 ? -6.452 -11.973 7.374 1.00 77.31 106 GLY A N 1
ATOM 786 C CA . GLY A 1 106 ? -5.544 -11.865 8.532 1.00 77.31 106 GLY A CA 1
ATOM 787 C C . GLY A 1 106 ? -5.976 -10.908 9.651 1.00 77.31 106 GLY A C 1
ATOM 788 O O . GLY A 1 106 ? -5.418 -10.944 10.746 1.00 77.31 106 GLY A O 1
ATOM 789 N N . GLY A 1 107 ? -6.982 -10.060 9.417 1.00 78.06 107 GLY A N 1
ATOM 790 C CA . GLY A 1 107 ? -7.580 -9.184 10.434 1.00 78.06 107 GLY A CA 1
ATOM 791 C C . GLY A 1 107 ? -6.808 -7.901 10.785 1.00 78.06 107 GLY A C 1
ATOM 792 O O . GLY A 1 107 ? -7.332 -7.086 11.542 1.00 78.06 107 GLY A O 1
ATOM 793 N N . GLY A 1 108 ? -5.602 -7.684 10.250 1.00 88.19 108 GLY A N 1
ATOM 794 C CA . GLY A 1 108 ? -4.892 -6.402 10.364 1.00 88.19 108 GLY A CA 1
ATOM 795 C C . GLY A 1 108 ? -5.470 -5.327 9.436 1.00 88.19 108 GLY A C 1
ATOM 796 O O . GLY A 1 108 ? -5.941 -5.640 8.341 1.00 88.19 108 GLY A O 1
ATOM 797 N N . THR A 1 109 ? -5.416 -4.054 9.842 1.00 94.44 109 THR A N 1
ATOM 798 C CA . THR A 1 109 ? -5.801 -2.942 8.950 1.00 94.44 109 THR A CA 1
ATOM 799 C C . THR A 1 109 ? -4.758 -2.739 7.848 1.00 94.44 109 THR A C 1
ATOM 801 O O . THR A 1 109 ? -3.570 -3.014 8.036 1.00 94.44 109 THR A O 1
ATOM 804 N N . GLU A 1 110 ? -5.159 -2.208 6.694 1.00 95.81 110 GLU A N 1
ATOM 805 C CA . GLU A 1 110 ? -4.271 -2.025 5.538 1.00 95.81 110 GLU A CA 1
ATOM 806 C C . GLU A 1 110 ? -3.049 -1.158 5.880 1.00 95.81 110 GLU A C 1
ATOM 808 O O . GLU A 1 110 ? -1.921 -1.449 5.477 1.00 95.81 110 GLU A O 1
ATOM 813 N N . MET A 1 111 ? -3.253 -0.121 6.696 1.00 96.06 111 MET A N 1
ATOM 814 C CA . MET A 1 111 ? -2.181 0.771 7.139 1.00 96.06 111 MET A CA 1
ATOM 815 C C . MET A 1 111 ? -1.248 0.123 8.169 1.00 96.06 111 MET A C 1
ATOM 817 O O . MET A 1 111 ? -0.060 0.454 8.209 1.00 96.06 111 MET A O 1
ATOM 821 N N . GLU A 1 112 ? -1.737 -0.804 8.996 1.00 95.00 112 GLU A N 1
ATOM 822 C CA . GLU A 1 112 ? -0.882 -1.608 9.878 1.00 95.00 112 GLU A CA 1
ATOM 823 C C . GLU A 1 112 ? -0.027 -2.588 9.080 1.00 95.00 112 GLU A C 1
ATOM 825 O O . GLU A 1 112 ? 1.170 -2.703 9.354 1.00 95.00 112 GLU A O 1
ATOM 830 N N . ILE A 1 113 ? -0.605 -3.222 8.055 1.00 94.19 113 ILE A N 1
ATOM 831 C CA . ILE A 1 113 ? 0.121 -4.103 7.136 1.00 94.19 113 ILE A CA 1
ATOM 832 C C . ILE A 1 113 ? 1.241 -3.313 6.448 1.00 94.19 113 ILE A C 1
ATOM 834 O O . ILE A 1 113 ? 2.399 -3.722 6.509 1.00 94.19 113 ILE A O 1
ATOM 838 N N . LEU A 1 114 ? 0.944 -2.137 5.881 1.00 95.44 114 LEU A N 1
ATOM 839 C CA . LEU A 1 114 ? 1.952 -1.275 5.248 1.00 95.44 114 LEU A CA 1
ATOM 840 C C . LEU A 1 114 ? 3.065 -0.850 6.218 1.00 95.44 114 LEU A C 1
ATOM 842 O O . LEU A 1 114 ? 4.246 -0.889 5.864 1.00 95.44 114 LEU A O 1
ATOM 846 N N . ARG A 1 115 ? 2.717 -0.490 7.460 1.00 95.25 115 ARG A N 1
ATOM 847 C CA . ARG A 1 115 ? 3.699 -0.139 8.499 1.00 95.25 115 ARG A CA 1
ATOM 848 C C . ARG A 1 115 ? 4.597 -1.325 8.855 1.00 95.25 115 ARG A C 1
ATOM 850 O O . ARG A 1 115 ? 5.799 -1.142 9.030 1.00 95.25 115 ARG A O 1
ATOM 857 N N . CYS A 1 116 ? 4.025 -2.521 8.950 1.00 93.38 116 CYS A N 1
ATOM 858 C CA . CYS A 1 116 ? 4.766 -3.747 9.214 1.00 93.38 116 CYS A CA 1
ATOM 859 C C . CYS A 1 116 ? 5.727 -4.085 8.062 1.00 93.38 116 CYS A C 1
ATOM 861 O O . CYS A 1 116 ? 6.903 -4.335 8.318 1.00 93.38 116 CYS A O 1
ATOM 863 N N . ILE A 1 117 ? 5.290 -3.992 6.800 1.00 93.38 117 ILE A N 1
ATOM 864 C CA . ILE A 1 117 ? 6.163 -4.227 5.636 1.00 93.38 117 ILE A CA 1
ATOM 865 C C . ILE A 1 117 ? 7.333 -3.241 5.643 1.00 93.38 117 ILE A C 1
ATOM 867 O O . ILE A 1 117 ? 8.485 -3.648 5.501 1.00 93.38 117 ILE A O 1
ATOM 871 N N . LYS A 1 118 ? 7.061 -1.956 5.898 1.00 94.31 118 LYS A N 1
ATOM 872 C CA . LYS A 1 118 ? 8.104 -0.932 6.032 1.00 94.31 118 LYS A CA 1
ATOM 873 C C . LYS A 1 118 ? 9.126 -1.282 7.119 1.00 94.31 118 LYS A C 1
ATOM 875 O O . LYS A 1 118 ? 10.316 -1.062 6.914 1.00 94.31 118 LYS A O 1
ATOM 880 N N . ALA A 1 119 ? 8.681 -1.827 8.251 1.00 92.50 119 ALA A N 1
ATOM 881 C CA . ALA A 1 119 ? 9.565 -2.247 9.337 1.00 92.50 119 ALA A CA 1
ATOM 882 C C . ALA A 1 119 ? 10.407 -3.488 8.984 1.00 92.50 119 ALA A C 1
ATOM 884 O O . ALA A 1 119 ? 11.547 -3.589 9.431 1.00 92.50 119 ALA A O 1
ATOM 885 N N . MET A 1 120 ? 9.880 -4.411 8.170 1.00 89.62 120 MET A N 1
ATOM 886 C CA . MET A 1 120 ? 10.617 -5.594 7.696 1.00 89.62 120 MET A CA 1
ATOM 887 C C . MET A 1 120 ? 11.613 -5.288 6.564 1.00 89.62 120 MET A C 1
ATOM 889 O O . MET A 1 120 ? 12.545 -6.065 6.340 1.00 89.62 120 MET A O 1
ATOM 893 N N . GLY A 1 121 ? 11.419 -4.183 5.838 1.00 90.69 121 GLY A N 1
ATOM 894 C CA . GLY A 1 121 ? 12.250 -3.797 4.699 1.00 90.69 121 GLY A CA 1
ATOM 895 C C . GLY A 1 121 ? 12.056 -4.701 3.475 1.00 90.69 121 GLY A C 1
ATOM 896 O O . GLY A 1 121 ? 10.972 -5.218 3.221 1.00 90.69 121 GLY A O 1
ATOM 897 N N . THR A 1 122 ? 13.119 -4.895 2.691 1.00 85.31 122 THR A N 1
ATOM 898 C CA . THR A 1 122 ? 13.094 -5.597 1.390 1.00 85.31 122 THR A CA 1
ATOM 899 C C . THR A 1 122 ? 13.419 -7.089 1.480 1.00 85.31 122 THR A C 1
ATOM 901 O O . THR A 1 122 ? 13.821 -7.709 0.498 1.00 85.31 122 THR A O 1
ATOM 904 N N . THR A 1 123 ? 13.258 -7.681 2.661 1.00 80.88 123 THR A N 1
ATOM 905 C CA . THR A 1 123 ? 13.659 -9.067 2.948 1.00 80.88 123 THR A CA 1
ATOM 906 C C . THR A 1 123 ? 12.855 -10.117 2.175 1.00 80.88 123 THR A C 1
ATOM 908 O O . THR A 1 123 ? 13.347 -11.225 1.969 1.00 80.88 123 THR A O 1
ATOM 911 N N . ALA A 1 124 ? 11.650 -9.778 1.710 1.00 88.50 124 ALA A N 1
ATOM 912 C CA . ALA A 1 124 ? 10.775 -10.656 0.938 1.00 88.50 124 ALA A CA 1
ATOM 913 C C . ALA A 1 124 ? 9.978 -9.867 -0.124 1.00 88.50 124 ALA A C 1
ATOM 915 O O . ALA A 1 124 ? 9.816 -8.649 0.006 1.00 88.50 124 ALA A O 1
ATOM 916 N N . PRO A 1 125 ? 9.471 -10.521 -1.189 1.00 89.25 125 PRO A N 1
ATOM 917 C CA . PRO A 1 125 ? 8.601 -9.865 -2.163 1.00 89.25 125 PRO A CA 1
ATOM 918 C C . PRO A 1 125 ? 7.282 -9.427 -1.510 1.00 89.25 125 PRO A C 1
ATOM 920 O O . PRO A 1 125 ? 6.799 -10.070 -0.577 1.00 89.25 125 PRO A O 1
ATOM 923 N N . PHE A 1 126 ? 6.675 -8.355 -2.031 1.00 88.88 126 PHE A N 1
ATOM 924 C CA . PHE A 1 126 ? 5.497 -7.715 -1.429 1.00 88.88 126 PHE A CA 1
ATOM 925 C C . PHE A 1 126 ? 4.373 -8.685 -1.013 1.00 88.88 126 PHE A C 1
ATOM 927 O O . PHE A 1 126 ? 3.945 -8.586 0.133 1.00 88.88 126 PHE A O 1
ATOM 934 N N . PRO A 1 127 ? 3.921 -9.656 -1.839 1.00 89.44 127 PRO A N 1
ATOM 935 C CA . PRO A 1 127 ? 2.845 -10.567 -1.436 1.00 89.44 127 PRO A CA 1
ATOM 936 C C . PRO A 1 127 ? 3.207 -11.410 -0.208 1.00 89.44 127 PRO A C 1
ATOM 938 O O . PRO A 1 127 ? 2.370 -11.641 0.661 1.00 89.44 127 PRO A O 1
ATOM 941 N N . THR A 1 128 ? 4.469 -11.835 -0.112 1.00 90.12 128 THR A N 1
ATOM 942 C CA . THR A 1 128 ? 4.983 -12.600 1.027 1.00 90.12 128 THR A CA 1
ATOM 943 C C . THR A 1 128 ? 5.058 -11.725 2.272 1.00 90.12 128 THR A C 1
ATOM 945 O O . THR A 1 128 ? 4.555 -12.123 3.319 1.00 90.12 128 THR A O 1
ATOM 948 N N . SER A 1 129 ? 5.614 -10.515 2.163 1.00 91.19 129 SER A N 1
ATOM 949 C CA . SER A 1 129 ? 5.673 -9.561 3.277 1.00 91.19 129 SER A CA 1
ATOM 950 C C . SER A 1 129 ? 4.279 -9.163 3.765 1.00 91.19 129 SER A C 1
ATOM 952 O O . SER A 1 129 ? 4.033 -9.129 4.967 1.00 91.19 129 SER A O 1
ATOM 954 N N . ALA A 1 130 ? 3.345 -8.918 2.844 1.00 90.69 130 ALA A N 1
ATOM 955 C CA . ALA A 1 130 ? 1.958 -8.602 3.159 1.00 90.69 130 ALA A CA 1
ATOM 956 C C . ALA A 1 130 ? 1.271 -9.759 3.890 1.00 90.69 130 ALA A C 1
ATOM 958 O O . ALA A 1 130 ? 0.661 -9.523 4.925 1.00 90.69 130 ALA A O 1
ATOM 959 N N . GLY A 1 131 ? 1.442 -11.003 3.430 1.00 90.44 131 GLY A N 1
ATOM 960 C CA . GLY A 1 131 ? 0.905 -12.181 4.116 1.00 90.44 131 GLY A CA 1
ATOM 961 C C . GLY A 1 131 ? 1.490 -12.374 5.518 1.00 90.44 131 GLY A C 1
ATOM 962 O O . GLY A 1 131 ? 0.749 -12.626 6.469 1.00 90.44 131 GLY A O 1
ATOM 963 N N . LEU A 1 132 ? 2.805 -12.190 5.681 1.00 89.69 132 LEU A N 1
ATOM 964 C CA . LEU A 1 132 ? 3.468 -12.248 6.990 1.00 89.69 132 LEU A CA 1
ATOM 965 C C . LEU A 1 132 ? 2.969 -11.151 7.937 1.00 89.69 132 LEU A C 1
ATOM 967 O O . LEU A 1 132 ? 2.767 -11.414 9.116 1.00 89.69 132 LEU A O 1
ATOM 971 N N . CYS A 1 133 ? 2.737 -9.941 7.431 1.00 90.38 133 CYS A N 1
ATOM 972 C CA . CYS A 1 133 ? 2.215 -8.827 8.221 1.00 90.38 133 CYS A CA 1
ATOM 973 C C . CYS A 1 133 ? 0.718 -8.936 8.517 1.00 90.38 133 CYS A C 1
ATOM 975 O O . CYS A 1 133 ? 0.279 -8.480 9.568 1.00 90.38 133 CYS A O 1
ATOM 977 N N . ALA A 1 134 ? -0.058 -9.542 7.620 1.00 90.88 134 ALA A N 1
ATOM 978 C CA . ALA A 1 134 ? -1.488 -9.759 7.799 1.00 90.88 134 ALA A CA 1
ATOM 979 C C . ALA A 1 134 ? -1.767 -10.881 8.805 1.00 90.88 134 ALA A C 1
ATOM 981 O O . ALA A 1 134 ? -2.644 -10.747 9.646 1.00 90.88 134 ALA A O 1
ATOM 982 N N . THR A 1 135 ? -0.996 -11.971 8.754 1.00 87.81 135 THR A N 1
ATOM 983 C CA . THR A 1 135 ? -1.128 -13.122 9.672 1.00 87.81 135 THR A CA 1
ATOM 984 C C . THR A 1 135 ? -0.282 -12.983 10.943 1.00 87.81 135 THR A C 1
ATOM 986 O O . THR A 1 135 ? -0.429 -13.748 11.903 1.00 87.81 135 THR A O 1
ATOM 989 N N . GLY A 1 136 ? 0.636 -12.016 10.952 1.00 66.44 136 GLY A N 1
ATOM 990 C CA . GLY A 1 136 ? 1.665 -11.840 11.961 1.00 66.44 136 GLY A CA 1
ATOM 991 C C . GLY A 1 136 ? 1.104 -11.403 13.303 1.00 66.44 136 GLY A C 1
ATOM 992 O O . GLY A 1 136 ? 0.814 -10.227 13.522 1.00 66.44 136 GLY A O 1
ATOM 993 N N . ARG A 1 137 ? 1.044 -12.360 14.239 1.00 56.88 137 ARG A N 1
ATOM 994 C CA . ARG A 1 137 ? 1.033 -12.127 15.693 1.00 56.88 137 ARG A CA 1
ATOM 995 C C . ARG A 1 137 ? 1.875 -10.896 16.001 1.00 56.88 137 ARG A C 1
ATOM 997 O O . ARG A 1 137 ? 3.061 -10.922 15.684 1.00 56.88 137 ARG A O 1
ATOM 1004 N N . LYS A 1 138 ? 1.260 -9.873 16.613 1.00 53.28 138 LYS A N 1
ATOM 1005 C CA . LYS A 1 138 ? 1.888 -8.632 17.100 1.00 53.28 138 LYS A CA 1
ATOM 1006 C C . LYS A 1 138 ? 3.381 -8.851 17.333 1.00 53.28 138 LYS A C 1
ATOM 1008 O O . LYS A 1 138 ? 3.758 -9.444 18.345 1.00 53.28 138 LYS A O 1
ATOM 1013 N N . VAL A 1 139 ? 4.212 -8.444 16.373 1.00 51.50 139 VAL A N 1
ATOM 1014 C CA . VAL A 1 139 ? 5.660 -8.488 16.548 1.00 51.50 139 VAL A CA 1
ATOM 1015 C C . VAL A 1 139 ? 5.921 -7.521 17.690 1.00 51.50 139 VAL A C 1
ATOM 1017 O O . VAL A 1 139 ? 5.802 -6.309 17.525 1.00 51.50 139 VAL A O 1
ATOM 1020 N N . SER A 1 140 ? 6.134 -8.064 18.888 1.00 50.22 140 SER A N 1
ATOM 1021 C CA . SER A 1 140 ? 6.486 -7.283 20.064 1.00 50.22 140 SER A CA 1
ATOM 1022 C C . SER A 1 140 ? 7.891 -6.760 19.815 1.00 50.22 140 SER A C 1
ATOM 1024 O O . SER A 1 140 ? 8.869 -7.413 20.172 1.00 50.22 140 SER A O 1
ATOM 1026 N N . VAL A 1 141 ? 7.983 -5.619 19.136 1.00 49.78 141 VAL A N 1
ATOM 1027 C CA . VAL A 1 141 ? 9.218 -4.854 19.014 1.00 49.78 141 VAL A CA 1
ATOM 1028 C C . VAL A 1 141 ? 9.587 -4.442 20.439 1.00 49.78 141 VAL A C 1
ATOM 1030 O O . VAL A 1 141 ? 8.893 -3.629 21.047 1.00 49.78 141 VAL A O 1
ATOM 1033 N N . ARG A 1 142 ? 10.580 -5.130 21.007 1.00 41.34 142 ARG A N 1
ATOM 1034 C CA . ARG A 1 142 ? 11.224 -4.751 22.268 1.00 41.34 142 ARG A CA 1
ATOM 1035 C C . ARG A 1 142 ? 12.204 -3.620 22.023 1.00 41.34 142 ARG A C 1
ATOM 1037 O O . ARG A 1 142 ? 12.865 -3.661 20.963 1.00 41.34 142 ARG A O 1
#

Secondary structure (DSSP, 8-state):
---PPPPPP---------------------------------------------HHHHHHHHSSS---HHHHHHHHHHHHHHTT----HHHHHHHHHHHHHHHHHH---HHHHHHHHHHHTTSS-HHHHHHHHHH-------

Foldseek 3Di:
DDDDDDDDDDDDDDDDDDDDDPPDDPDDPPPDDDPDDDDPPDPPPVPDPPPPQQLLNVLCVQFDDNDDSVRLLVLQVLLCVLQVHDSDSVVSNVLSVLLSVLCVVQVDTSSQLSVQSNVVTNPDPPSVSSNCSSNPDPPPPD

Radius of gyration: 25.17 Å; Cα contacts (8 Å, |Δi|>4): 91; chains: 1; bounding box: 65×53×65 Å

Solvent-accessible surface area (backbone atoms only — not comparable to full-atom values): 9377 Å² total; per-residue (Å²): 139,86,84,85,83,83,82,87,78,85,85,82,86,84,82,85,78,88,82,81,87,81,87,76,77,92,80,78,88,74,89,71,91,76,91,67,94,75,80,87,73,80,76,80,67,79,66,70,82,70,79,72,76,48,61,53,58,53,42,36,74,69,47,72,61,100,49,49,46,67,57,54,49,51,53,49,51,54,47,30,56,65,69,72,47,74,98,44,73,71,49,52,43,54,50,50,53,50,37,56,52,37,27,77,76,36,71,38,41,45,68,56,26,51,52,43,34,57,74,63,53,72,82,52,60,66,73,59,35,44,51,50,35,18,63,44,70,80,79,78,82,125